Protein AF-A0A8C9LMV5-F1 (afdb_monomer_lite)

Organism: NCBI:txid591936

Sequence (150 aa):
MAGREARVTLGQPYLSRQDLTTLDVTKLTPLSHEVIMMDAALLLIAGNDSCPQPQTSEHLAAIEIMKLKHILILQNKIDLVKESTVAELAPIPILAQLKYNIEVVCEYIVKKIPVPPRDITSEPGLIVIRSFDVNKPGCEVDDLNGGVVS

Structure (mmCIF, N/CA/C/O backbone):
data_AF-A0A8C9LMV5-F1
#
_entry.id   AF-A0A8C9LMV5-F1
#
loop_
_atom_site.group_PDB
_atom_site.id
_atom_site.type_symbol
_atom_site.label_atom_id
_atom_site.label_alt_id
_atom_site.label_comp_id
_atom_site.label_asym_id
_atom_site.label_entity_id
_atom_site.label_seq_id
_atom_site.pdbx_PDB_ins_code
_atom_site.Cartn_x
_atom_site.Cartn_y
_atom_site.Cartn_z
_atom_site.occupancy
_atom_site.B_iso_or_equiv
_atom_site.auth_seq_id
_atom_site.auth_comp_id
_atom_site.auth_asym_id
_atom_site.auth_atom_id
_atom_site.pdbx_PDB_model_num
ATOM 1 N N . MET A 1 1 ? 21.506 -22.028 12.245 1.00 30.81 1 MET A N 1
ATOM 2 C CA . MET A 1 1 ? 20.220 -22.473 11.667 1.00 30.81 1 MET A CA 1
ATOM 3 C C . MET A 1 1 ? 19.483 -21.223 11.213 1.00 30.81 1 MET A C 1
ATOM 5 O O . MET A 1 1 ? 19.021 -20.472 12.058 1.00 30.81 1 MET A O 1
ATOM 9 N N . ALA A 1 2 ? 19.524 -20.918 9.915 1.00 29.45 2 ALA A N 1
ATOM 10 C CA . ALA A 1 2 ? 19.001 -19.669 9.363 1.00 29.45 2 ALA A CA 1
ATOM 11 C C . ALA A 1 2 ? 17.487 -19.783 9.139 1.00 29.45 2 ALA A C 1
ATOM 13 O O . ALA A 1 2 ? 17.021 -20.711 8.474 1.00 29.45 2 ALA A O 1
ATOM 14 N N . GLY A 1 3 ? 16.734 -18.864 9.744 1.00 28.27 3 GLY A N 1
ATOM 15 C CA . GLY A 1 3 ? 15.287 -18.767 9.608 1.00 28.27 3 GLY A CA 1
ATOM 16 C C . GLY A 1 3 ? 14.902 -18.437 8.170 1.00 28.27 3 GLY A C 1
ATOM 17 O O . GLY A 1 3 ? 15.363 -17.453 7.602 1.00 28.27 3 GLY A O 1
ATOM 18 N N . ARG A 1 4 ? 14.058 -19.287 7.581 1.00 29.61 4 ARG A N 1
ATOM 19 C CA . ARG A 1 4 ? 13.369 -19.013 6.321 1.00 29.61 4 ARG A CA 1
ATOM 20 C C . ARG A 1 4 ? 12.365 -17.889 6.566 1.00 29.61 4 ARG A C 1
ATOM 22 O O . ARG A 1 4 ? 11.368 -18.114 7.249 1.00 29.61 4 ARG A O 1
ATOM 29 N N . GLU A 1 5 ? 12.594 -16.715 5.990 1.00 30.50 5 GLU A N 1
ATOM 30 C CA . GLU A 1 5 ? 11.525 -15.735 5.815 1.00 30.50 5 GLU A CA 1
ATOM 31 C C . GLU A 1 5 ? 10.509 -16.316 4.829 1.00 30.50 5 GLU A C 1
ATOM 33 O O . GLU A 1 5 ? 10.743 -16.429 3.623 1.00 30.50 5 GLU A O 1
ATOM 38 N N . ALA A 1 6 ? 9.379 -16.766 5.369 1.00 28.42 6 ALA A N 1
ATOM 39 C CA . ALA A 1 6 ? 8.232 -17.163 4.582 1.00 28.42 6 ALA A CA 1
ATOM 40 C C . ALA A 1 6 ? 7.700 -15.918 3.867 1.00 28.42 6 ALA A C 1
ATOM 42 O O . ALA A 1 6 ? 7.030 -15.072 4.458 1.00 28.42 6 ALA A O 1
ATOM 43 N N . ARG A 1 7 ? 8.009 -15.813 2.574 1.00 28.91 7 ARG A N 1
ATOM 44 C CA . ARG A 1 7 ? 7.381 -14.865 1.660 1.00 28.91 7 ARG A CA 1
ATOM 45 C C . ARG A 1 7 ? 5.899 -15.238 1.576 1.00 28.91 7 ARG A C 1
ATOM 47 O O . ARG A 1 7 ? 5.518 -16.116 0.806 1.00 28.91 7 ARG A O 1
ATOM 54 N N . VAL A 1 8 ? 5.075 -14.627 2.428 1.00 32.66 8 VAL A N 1
ATOM 55 C CA . VAL A 1 8 ? 3.617 -14.755 2.370 1.00 32.66 8 VAL A CA 1
ATOM 56 C C . VAL A 1 8 ? 3.175 -14.092 1.069 1.00 32.66 8 VAL A C 1
ATOM 58 O O . VAL A 1 8 ? 3.048 -12.874 0.976 1.00 32.66 8 VAL A O 1
ATOM 61 N N . THR A 1 9 ? 2.999 -14.904 0.034 1.00 32.66 9 THR A N 1
ATOM 62 C CA . THR A 1 9 ? 2.327 -14.534 -1.208 1.00 32.66 9 THR A CA 1
ATOM 63 C C . THR A 1 9 ? 0.839 -14.401 -0.901 1.00 32.66 9 THR A C 1
ATOM 65 O O . THR A 1 9 ? 0.056 -15.328 -1.084 1.00 32.66 9 THR A O 1
ATOM 68 N N . LEU A 1 10 ? 0.430 -13.241 -0.378 1.00 36.25 10 LEU A N 1
ATOM 69 C CA . LEU A 1 10 ? -0.964 -12.825 -0.504 1.00 36.25 10 LEU A CA 1
ATOM 70 C C . LEU A 1 10 ? -1.204 -12.660 -2.008 1.00 36.25 10 LEU A C 1
ATOM 72 O O . LEU A 1 10 ? -0.527 -11.859 -2.646 1.00 36.25 10 LEU A O 1
ATOM 76 N N . GLY A 1 11 ? -2.072 -13.492 -2.583 1.00 39.66 11 GLY A N 1
ATOM 77 C CA . GLY A 1 11 ? -2.319 -13.621 -4.023 1.00 39.66 11 GLY A CA 1
ATOM 78 C C . GLY A 1 11 ? -2.971 -12.401 -4.681 1.00 39.66 11 GLY A C 1
ATOM 79 O O . GLY A 1 11 ? -3.994 -12.538 -5.342 1.00 39.66 11 GLY A O 1
ATOM 80 N N . GLN A 1 12 ? -2.395 -11.211 -4.517 1.00 44.69 12 GLN A N 1
ATOM 81 C CA . GLN A 1 12 ? -2.810 -9.981 -5.181 1.00 44.69 12 GLN A CA 1
ATOM 82 C C . GLN A 1 12 ? -1.612 -9.393 -5.944 1.00 44.69 12 GLN A C 1
ATOM 84 O O . GLN A 1 12 ? -0.722 -8.810 -5.328 1.00 44.69 12 GLN A O 1
ATOM 89 N N . PRO A 1 13 ? -1.562 -9.542 -7.281 1.00 46.47 13 PRO A N 1
ATOM 90 C CA . PRO A 1 13 ? -0.385 -9.190 -8.081 1.00 46.47 13 PRO A CA 1
ATOM 91 C C . PRO A 1 13 ? -0.088 -7.682 -8.178 1.00 46.47 13 PRO A C 1
ATOM 93 O O . PRO A 1 13 ? 0.971 -7.317 -8.677 1.00 46.47 13 PRO A O 1
ATOM 96 N N . TYR A 1 14 ? -0.978 -6.808 -7.694 1.00 57.69 14 TYR A N 1
ATOM 97 C CA . TYR A 1 14 ? -0.884 -5.350 -7.874 1.00 57.69 14 TYR A CA 1
ATOM 98 C C . TYR A 1 14 ? -0.687 -4.556 -6.576 1.00 57.69 14 TYR A C 1
ATOM 100 O O . TYR A 1 14 ? -0.726 -3.330 -6.605 1.00 57.69 14 TYR A O 1
ATOM 108 N N . LEU A 1 15 ? -0.492 -5.226 -5.436 1.00 46.94 15 LEU A N 1
ATOM 109 C CA . LEU A 1 15 ? -0.300 -4.546 -4.156 1.00 46.94 15 LEU A CA 1
ATOM 110 C C . LEU A 1 15 ? 1.197 -4.356 -3.872 1.00 46.94 15 LEU A C 1
ATOM 112 O O . LEU A 1 15 ? 1.899 -5.300 -3.508 1.00 46.94 15 LEU A O 1
ATOM 116 N N . SER A 1 16 ? 1.690 -3.129 -4.025 1.00 57.12 16 SER A N 1
ATOM 117 C CA . SER A 1 16 ? 3.054 -2.742 -3.656 1.00 57.12 16 SER A CA 1
ATOM 118 C C . SER A 1 16 ? 3.108 -2.260 -2.208 1.00 57.12 16 SER A C 1
ATOM 120 O O . SER A 1 16 ? 2.331 -1.399 -1.801 1.00 57.12 16 SER A O 1
ATOM 122 N N . ARG A 1 17 ? 4.051 -2.792 -1.426 1.00 60.38 17 ARG A N 1
ATOM 123 C CA . ARG A 1 17 ? 4.354 -2.292 -0.081 1.00 60.38 17 ARG A CA 1
ATOM 124 C C . ARG A 1 17 ? 5.501 -1.296 -0.162 1.00 60.38 17 ARG A C 1
ATOM 126 O O . ARG A 1 17 ? 6.572 -1.647 -0.651 1.00 60.38 17 ARG A O 1
ATOM 133 N N . GLN A 1 18 ? 5.283 -0.111 0.386 1.00 55.62 18 GLN A N 1
ATOM 134 C CA . GLN A 1 18 ? 6.336 0.859 0.634 1.00 55.62 18 GLN A CA 1
ATOM 135 C C . GLN A 1 18 ? 6.668 0.857 2.122 1.00 55.62 18 GLN A C 1
ATOM 137 O O . GLN A 1 18 ? 5.772 0.891 2.966 1.00 55.62 18 GLN A O 1
ATOM 142 N N . ASP A 1 19 ? 7.953 0.726 2.436 1.00 56.25 19 ASP A N 1
ATOM 143 C CA . ASP A 1 19 ? 8.432 0.873 3.803 1.00 56.25 19 ASP A CA 1
ATOM 144 C C . ASP A 1 19 ? 8.652 2.361 4.080 1.00 56.25 19 ASP A C 1
ATOM 146 O O . ASP A 1 19 ? 9.353 3.038 3.332 1.00 56.25 19 ASP A O 1
ATOM 150 N N . LEU A 1 20 ? 7.999 2.867 5.121 1.00 51.59 20 LEU A N 1
ATOM 151 C CA . LEU A 1 20 ? 7.998 4.285 5.467 1.00 51.59 20 LEU A CA 1
ATOM 152 C C . LEU A 1 20 ? 9.098 4.621 6.490 1.00 51.59 20 LEU A C 1
ATOM 154 O O . LEU A 1 20 ? 9.313 5.786 6.797 1.00 51.59 20 LEU A O 1
ATOM 158 N N . THR A 1 21 ? 9.830 3.623 7.004 1.00 50.69 21 THR A N 1
ATOM 159 C CA . THR A 1 21 ? 10.891 3.839 8.008 1.00 50.69 21 THR A CA 1
ATOM 160 C C . THR A 1 21 ? 12.074 4.658 7.489 1.00 50.69 21 THR A C 1
ATOM 162 O O . THR A 1 21 ? 12.800 5.256 8.279 1.00 50.69 21 THR A O 1
ATOM 165 N N . THR A 1 22 ? 12.263 4.709 6.170 1.00 55.97 22 THR A N 1
ATOM 166 C CA . THR A 1 22 ? 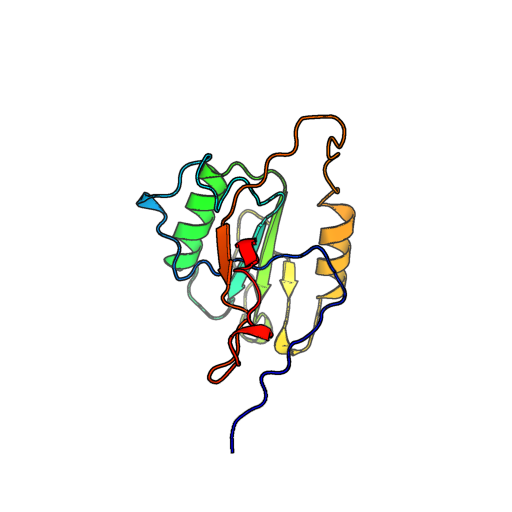13.294 5.511 5.495 1.00 55.97 22 THR A CA 1
ATOM 167 C C . THR A 1 22 ? 12.738 6.778 4.844 1.00 55.97 22 THR A C 1
ATOM 169 O O . THR A 1 22 ? 13.470 7.467 4.135 1.00 55.97 22 THR A O 1
ATOM 172 N N . LEU A 1 23 ? 11.449 7.068 5.032 1.00 54.03 23 LEU A N 1
ATOM 173 C CA . LEU A 1 23 ? 10.756 8.167 4.373 1.00 54.03 23 LEU A CA 1
ATOM 174 C C . LEU A 1 23 ? 11.017 9.480 5.118 1.00 54.03 23 LEU A C 1
ATOM 176 O O . LEU A 1 23 ? 10.624 9.644 6.269 1.00 54.03 23 LEU A O 1
ATOM 180 N N . ASP A 1 24 ? 11.660 10.435 4.455 1.00 57.81 24 ASP A N 1
ATOM 181 C CA . ASP A 1 24 ? 11.888 11.764 5.022 1.00 57.81 24 ASP A CA 1
ATOM 182 C C . ASP A 1 24 ? 10.730 12.699 4.650 1.00 57.81 24 ASP A C 1
ATOM 184 O O . ASP A 1 24 ? 10.703 13.283 3.564 1.00 57.81 24 ASP A O 1
ATOM 188 N N . VAL A 1 25 ? 9.778 12.863 5.572 1.00 57.78 25 VAL A N 1
ATOM 189 C CA . VAL A 1 25 ? 8.609 13.749 5.422 1.00 57.78 25 VAL A CA 1
ATOM 190 C C . VAL A 1 25 ? 8.956 15.200 5.095 1.00 57.78 25 VAL A C 1
ATOM 192 O O . VAL A 1 25 ? 8.148 15.879 4.465 1.00 57.78 25 VAL A O 1
ATOM 195 N N . THR A 1 26 ? 10.155 15.683 5.437 1.00 56.62 26 THR A N 1
ATOM 196 C CA . THR A 1 26 ? 10.570 17.057 5.099 1.00 56.62 26 THR A CA 1
ATOM 197 C C . THR A 1 26 ? 10.953 17.225 3.627 1.00 56.62 26 THR A C 1
ATOM 199 O O . THR A 1 26 ? 10.947 18.343 3.112 1.00 56.62 26 THR A O 1
ATOM 202 N N . LYS A 1 27 ? 11.252 16.119 2.934 1.00 58.62 27 LYS A N 1
ATOM 203 C CA . LYS A 1 27 ? 11.580 16.076 1.499 1.00 58.62 27 LYS A CA 1
ATOM 204 C C . LYS A 1 27 ? 10.422 15.572 0.634 1.00 58.62 27 LYS A C 1
ATOM 206 O O . LYS A 1 27 ? 10.544 15.534 -0.593 1.00 58.62 27 LYS A O 1
ATOM 211 N N . LEU A 1 28 ? 9.303 15.190 1.248 1.00 54.06 28 LEU A N 1
ATOM 212 C CA . LEU A 1 28 ? 8.111 14.759 0.530 1.00 54.06 28 LEU A CA 1
ATOM 213 C C . LEU A 1 28 ? 7.371 15.963 -0.036 1.00 54.06 28 LEU A C 1
ATOM 215 O O . LEU A 1 28 ? 6.887 16.838 0.678 1.00 54.06 28 LEU A O 1
ATOM 219 N N . THR A 1 29 ? 7.242 15.966 -1.351 1.00 52.06 29 THR A N 1
ATOM 220 C CA . THR A 1 29 ? 6.339 16.847 -2.078 1.00 52.06 29 THR A CA 1
ATOM 221 C C . THR A 1 29 ? 5.253 15.991 -2.728 1.00 52.06 29 THR A C 1
ATOM 223 O O . THR A 1 29 ? 5.477 14.801 -2.963 1.00 52.06 29 THR A O 1
ATOM 226 N N . PRO A 1 30 ? 4.097 16.566 -3.104 1.00 51.47 30 PRO A N 1
ATOM 227 C CA . PRO A 1 30 ? 3.085 15.858 -3.898 1.00 51.47 30 PRO A CA 1
ATOM 228 C C . PRO A 1 30 ? 3.617 15.305 -5.237 1.00 51.47 30 PRO A C 1
ATOM 230 O O . PRO A 1 30 ? 2.944 14.516 -5.890 1.00 51.47 30 PRO A O 1
ATOM 233 N N . LEU A 1 31 ? 4.809 15.749 -5.655 1.00 45.62 31 LEU A N 1
ATOM 234 C CA . LEU A 1 31 ? 5.507 15.367 -6.881 1.00 45.62 31 LEU A CA 1
ATOM 235 C C . LEU A 1 31 ? 6.682 14.408 -6.630 1.00 45.62 31 LEU A C 1
ATOM 237 O O . LEU A 1 31 ? 7.365 14.029 -7.578 1.00 45.62 31 LEU A O 1
ATOM 241 N N . SER A 1 32 ? 6.959 14.030 -5.380 1.00 57.16 32 SER A N 1
ATOM 242 C CA . SER A 1 32 ? 8.019 13.068 -5.081 1.00 57.16 32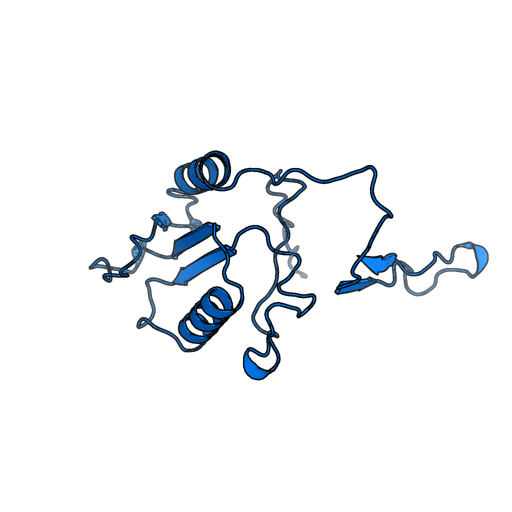 SER A CA 1
ATOM 243 C C . SER A 1 32 ? 7.617 11.700 -5.629 1.00 57.16 32 SER A C 1
ATOM 245 O O . SER A 1 32 ? 6.489 11.264 -5.434 1.00 57.16 32 SER A O 1
ATOM 247 N N . HIS A 1 33 ? 8.540 11.010 -6.296 1.00 55.38 33 HIS A N 1
ATOM 248 C CA . HIS A 1 33 ? 8.320 9.730 -7.000 1.00 55.38 33 HIS A CA 1
ATOM 249 C C . HIS A 1 33 ? 7.699 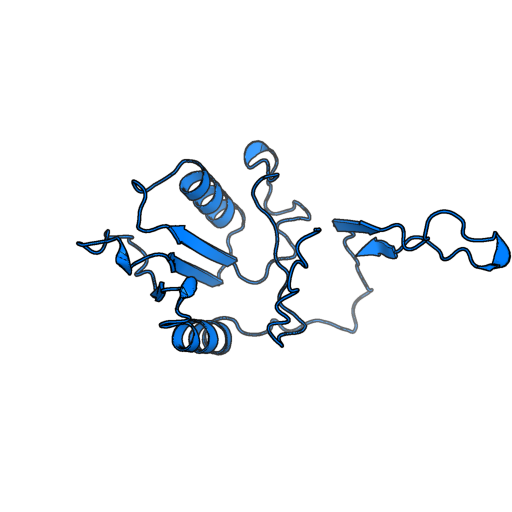8.634 -6.113 1.00 55.38 33 HIS A C 1
ATOM 251 O O . HIS A 1 33 ? 6.941 7.796 -6.588 1.00 55.38 33 HIS A O 1
ATOM 257 N N . GLU A 1 34 ? 7.958 8.702 -4.811 1.00 55.19 34 GLU A N 1
ATOM 258 C CA . GLU A 1 34 ? 7.371 7.861 -3.764 1.00 55.19 34 GLU A CA 1
ATOM 259 C C . GLU A 1 34 ? 5.862 8.086 -3.547 1.00 55.19 34 GLU A C 1
ATOM 261 O O . GLU A 1 34 ? 5.162 7.179 -3.119 1.00 55.19 34 GLU A O 1
ATOM 266 N N . VAL A 1 35 ? 5.360 9.283 -3.853 1.00 56.28 35 VAL A N 1
ATOM 267 C CA . VAL A 1 35 ? 3.975 9.734 -3.636 1.00 56.28 35 VAL A CA 1
ATOM 268 C C . VAL A 1 35 ? 3.104 9.524 -4.869 1.00 56.28 35 VAL A C 1
ATOM 270 O O . VAL A 1 35 ? 1.964 9.079 -4.769 1.00 56.28 35 VAL A O 1
ATOM 273 N N . ILE A 1 36 ? 3.644 9.834 -6.048 1.00 57.97 36 ILE A N 1
ATOM 274 C CA . ILE A 1 36 ? 2.896 9.862 -7.320 1.00 57.97 36 ILE A CA 1
ATOM 275 C C . ILE A 1 36 ? 2.433 8.472 -7.777 1.00 57.97 36 ILE A C 1
ATOM 277 O O . ILE A 1 36 ? 1.583 8.369 -8.655 1.00 57.97 36 ILE A O 1
ATOM 281 N N . MET A 1 37 ? 3.001 7.407 -7.208 1.00 63.19 37 MET A N 1
ATOM 282 C CA . MET A 1 37 ? 2.688 6.026 -7.580 1.00 63.19 37 MET A CA 1
ATOM 283 C C . MET A 1 37 ? 1.520 5.431 -6.775 1.00 63.19 37 MET A C 1
ATOM 285 O O . MET A 1 37 ? 1.012 4.366 -7.127 1.00 63.19 37 MET A O 1
ATOM 289 N N . MET A 1 38 ? 1.108 6.068 -5.675 1.00 70.62 38 MET A N 1
ATOM 290 C CA . MET A 1 38 ? 0.130 5.487 -4.755 1.00 70.62 38 MET A CA 1
ATOM 291 C C . MET A 1 38 ? -1.294 5.941 -5.095 1.00 70.62 38 MET A C 1
ATOM 293 O O . MET A 1 38 ? -1.648 7.100 -4.915 1.00 70.62 38 MET A O 1
ATOM 297 N N . ASP A 1 39 ? -2.144 5.001 -5.514 1.00 73.62 39 ASP A N 1
ATOM 298 C CA . ASP A 1 39 ? -3.577 5.257 -5.739 1.00 73.62 39 ASP A CA 1
ATOM 299 C C . ASP A 1 39 ? -4.385 5.278 -4.422 1.00 73.62 39 ASP A C 1
ATOM 301 O O . ASP A 1 39 ? -5.434 5.922 -4.313 1.00 73.62 39 ASP A O 1
ATOM 305 N N . ALA A 1 40 ? -3.897 4.558 -3.405 1.00 77.94 40 ALA A N 1
ATOM 306 C CA . ALA A 1 40 ? -4.515 4.431 -2.089 1.00 77.94 40 ALA A CA 1
ATOM 307 C C . ALA A 1 40 ? -3.474 4.135 -0.999 1.00 77.94 40 ALA A C 1
ATOM 309 O O .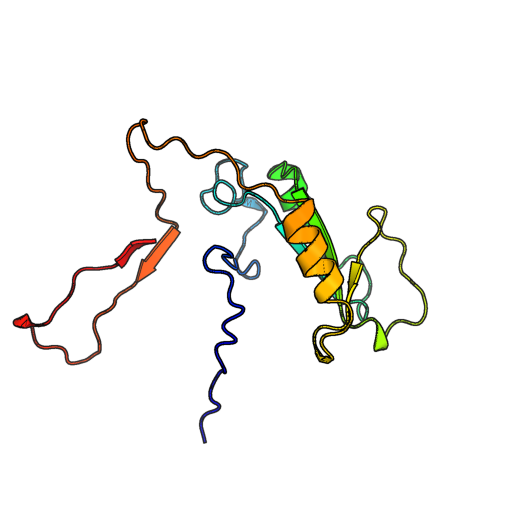 ALA A 1 40 ? -2.433 3.534 -1.271 1.00 77.94 40 ALA A O 1
ATOM 310 N N . ALA A 1 41 ? -3.785 4.501 0.248 1.00 80.81 41 ALA A N 1
ATOM 311 C CA . ALA A 1 41 ? -2.933 4.245 1.410 1.00 80.81 41 ALA A CA 1
ATOM 312 C C . ALA A 1 41 ? -3.654 3.434 2.495 1.00 80.81 41 ALA A C 1
ATOM 314 O O . ALA A 1 41 ? -4.825 3.658 2.802 1.00 80.81 41 ALA A O 1
ATOM 315 N N . LEU A 1 42 ? -2.915 2.507 3.107 1.00 82.31 42 LEU A N 1
ATOM 316 C CA . LEU A 1 42 ? -3.332 1.721 4.267 1.00 82.31 42 LEU A CA 1
ATOM 317 C C . LEU A 1 42 ? -2.495 2.165 5.468 1.00 82.31 42 LEU A C 1
ATOM 319 O O . LEU A 1 42 ? -1.293 1.902 5.511 1.00 82.31 42 LEU A O 1
ATOM 323 N N . LEU A 1 43 ? -3.115 2.830 6.439 1.00 83.69 43 LEU A N 1
ATOM 324 C CA . LEU A 1 43 ? -2.450 3.275 7.659 1.00 83.69 43 LEU A CA 1
ATOM 325 C C . LEU A 1 43 ? -2.678 2.250 8.771 1.00 83.69 43 LEU A C 1
ATOM 327 O O . LEU A 1 43 ? -3.789 2.114 9.278 1.00 83.69 43 LEU A O 1
ATOM 331 N N . LEU A 1 44 ? -1.623 1.530 9.150 1.00 82.00 44 LEU A N 1
ATOM 332 C CA . LEU A 1 44 ? -1.661 0.554 10.237 1.00 82.00 44 LEU A CA 1
ATOM 333 C C . LEU A 1 44 ? -1.232 1.210 11.553 1.00 82.00 44 LEU A C 1
ATOM 335 O O . LEU A 1 44 ? -0.102 1.677 11.671 1.00 82.00 44 LEU A O 1
ATOM 339 N N . ILE A 1 45 ? -2.113 1.194 12.548 1.00 81.44 45 ILE A N 1
ATOM 340 C CA . ILE A 1 45 ? -1.872 1.728 13.890 1.00 81.44 45 ILE A CA 1
ATOM 341 C C . ILE A 1 45 ? -1.870 0.565 14.877 1.00 81.44 45 ILE A C 1
ATOM 343 O O . ILE A 1 45 ? -2.752 -0.294 14.843 1.00 81.44 45 ILE A O 1
ATOM 347 N N . ALA A 1 46 ? -0.876 0.509 15.757 1.00 80.50 46 ALA A N 1
ATOM 348 C CA . ALA A 1 46 ? -0.836 -0.489 16.813 1.00 80.50 46 ALA A CA 1
ATOM 349 C C . ALA A 1 46 ? -1.668 -0.008 18.011 1.00 80.50 46 ALA A C 1
ATOM 351 O O . ALA A 1 46 ? -1.441 1.078 18.530 1.00 80.50 46 ALA A O 1
ATOM 352 N N . GLY A 1 47 ? -2.636 -0.808 18.457 1.00 73.00 47 GLY A N 1
ATOM 353 C CA . GLY A 1 47 ? -3.511 -0.443 19.572 1.00 73.00 47 GLY A CA 1
ATOM 354 C C . GLY A 1 47 ? -2.841 -0.491 20.950 1.00 73.00 47 GLY A C 1
ATOM 355 O O . GLY A 1 47 ? -3.364 0.078 21.899 1.00 73.00 47 GLY A O 1
ATOM 356 N N . ASN A 1 48 ? -1.689 -1.155 21.074 1.00 74.44 48 ASN A N 1
ATOM 357 C CA . ASN A 1 48 ? -0.981 -1.337 22.345 1.00 74.44 48 ASN A CA 1
ATOM 358 C C . ASN A 1 48 ? -0.187 -0.105 22.810 1.00 74.44 48 ASN A C 1
ATOM 360 O O . ASN A 1 48 ? 0.294 -0.107 23.940 1.00 74.44 48 ASN A O 1
ATOM 364 N N . ASP A 1 49 ? 0.007 0.886 21.940 1.00 70.00 49 ASP A N 1
ATOM 365 C CA . ASP A 1 49 ? 0.862 2.040 22.199 1.00 70.00 49 ASP A CA 1
ATOM 366 C C . ASP A 1 49 ? 0.044 3.333 22.297 1.00 70.00 49 ASP A C 1
ATOM 368 O O . ASP A 1 49 ? -1.020 3.475 21.689 1.00 70.00 49 ASP A O 1
ATOM 372 N N . SER A 1 50 ? 0.560 4.302 23.056 1.00 64.81 50 SER A N 1
ATOM 373 C CA . SER A 1 50 ? -0.057 5.621 23.192 1.00 64.81 50 SER A CA 1
ATOM 374 C C . SER A 1 50 ? -0.170 6.307 21.829 1.00 64.81 50 SER A C 1
ATOM 376 O O . SER A 1 50 ? 0.837 6.580 21.174 1.00 64.81 50 SER A O 1
ATOM 378 N N . CYS A 1 51 ? -1.400 6.597 21.411 1.00 63.56 51 CYS A N 1
ATOM 379 C CA . CYS A 1 51 ? -1.685 7.308 20.171 1.00 63.56 51 CYS A CA 1
ATOM 380 C C . CYS A 1 51 ? -1.788 8.827 20.408 1.00 63.56 51 CYS A C 1
ATOM 382 O O . CYS A 1 51 ? -2.376 9.228 21.416 1.00 63.56 51 CYS A O 1
ATOM 384 N N . PRO A 1 52 ? -1.313 9.673 19.470 1.00 64.44 52 PRO A N 1
ATOM 385 C CA . PRO A 1 52 ? -0.571 9.340 18.246 1.00 64.44 52 PRO A CA 1
ATOM 386 C C . PRO A 1 52 ? 0.947 9.199 18.489 1.00 64.44 52 PRO A C 1
ATOM 388 O O . PRO A 1 52 ? 1.563 10.041 19.138 1.00 64.44 52 PRO A O 1
ATOM 391 N N . GLN A 1 53 ? 1.568 8.150 17.933 1.00 70.06 53 GLN A N 1
ATOM 392 C CA . GLN A 1 53 ? 3.032 8.011 17.904 1.00 70.06 53 GLN A CA 1
ATOM 393 C C . GLN A 1 53 ? 3.665 8.945 16.850 1.00 70.06 53 GLN A C 1
ATOM 395 O O . GLN A 1 53 ? 2.992 9.266 15.867 1.00 70.06 53 GLN A O 1
ATOM 400 N N . PRO A 1 54 ? 4.964 9.308 16.972 1.00 73.56 54 PRO A N 1
ATOM 401 C CA . PRO A 1 54 ? 5.655 10.184 16.014 1.00 73.56 54 PRO A CA 1
ATOM 402 C C . PRO A 1 54 ? 5.535 9.716 14.555 1.00 73.56 54 PRO A C 1
ATOM 404 O O . PRO A 1 54 ? 5.178 10.497 13.679 1.00 73.56 54 PRO A O 1
ATOM 407 N N . GLN A 1 55 ? 5.694 8.411 14.308 1.00 71.75 55 GLN A N 1
ATOM 408 C CA . GLN A 1 55 ? 5.510 7.825 12.973 1.00 71.75 55 GLN A CA 1
ATOM 409 C C . GLN A 1 55 ? 4.067 7.961 12.470 1.00 71.75 55 GLN A C 1
ATOM 411 O O . GLN A 1 55 ? 3.831 8.219 11.296 1.00 71.75 55 GLN A O 1
ATOM 416 N N . THR A 1 56 ? 3.073 7.811 13.352 1.00 74.94 56 THR A N 1
ATOM 417 C CA . THR A 1 56 ? 1.661 7.964 12.973 1.00 74.94 56 THR A CA 1
ATOM 418 C C . THR A 1 56 ? 1.350 9.409 12.592 1.00 74.94 56 THR A C 1
ATOM 420 O O . THR A 1 56 ? 0.654 9.628 11.603 1.00 74.94 56 THR A O 1
ATOM 423 N N . SER A 1 57 ? 1.891 10.392 13.320 1.00 75.44 57 SER A N 1
ATOM 424 C CA . SER A 1 57 ? 1.732 11.806 12.959 1.00 75.44 57 SER A CA 1
ATOM 425 C C . SER A 1 57 ? 2.444 12.163 11.657 1.00 75.44 57 SER A C 1
ATOM 427 O O . SER A 1 57 ? 1.876 12.884 10.842 1.00 75.44 57 SER A O 1
ATOM 429 N N . GLU A 1 58 ? 3.643 11.624 11.422 1.00 74.12 58 GLU A N 1
ATOM 430 C CA . GLU A 1 58 ? 4.380 11.840 10.174 1.00 74.12 58 GLU A CA 1
ATOM 431 C C . GLU A 1 58 ? 3.637 11.242 8.977 1.00 74.12 58 GLU A C 1
ATOM 433 O O . GLU A 1 58 ? 3.466 11.910 7.959 1.00 74.12 58 GLU A O 1
ATOM 438 N N . HIS A 1 59 ? 3.116 10.019 9.102 1.00 74.12 59 HIS A N 1
ATOM 439 C CA . HIS A 1 59 ? 2.340 9.392 8.033 1.00 74.12 59 HIS A CA 1
ATOM 440 C C . HIS A 1 59 ? 1.019 10.121 7.764 1.00 74.12 59 HIS A C 1
ATOM 442 O O . HIS A 1 59 ? 0.638 10.263 6.605 1.00 74.12 59 HIS A O 1
ATOM 448 N N . LEU A 1 60 ? 0.325 10.606 8.800 1.00 76.38 60 LEU A N 1
ATOM 449 C CA . LEU A 1 60 ? -0.888 11.413 8.626 1.00 76.38 60 LEU A CA 1
ATOM 450 C C . LEU A 1 60 ? -0.584 12.740 7.918 1.00 76.38 60 LEU A C 1
ATOM 452 O O . LEU A 1 60 ? -1.294 13.094 6.978 1.00 76.38 60 LEU A O 1
ATOM 456 N N . ALA A 1 61 ? 0.502 13.418 8.299 1.00 76.19 61 ALA A N 1
ATOM 457 C CA . ALA A 1 61 ? 0.954 14.636 7.631 1.00 76.19 61 ALA A CA 1
ATOM 458 C C . ALA A 1 61 ? 1.333 14.374 6.165 1.00 76.19 61 ALA A C 1
ATOM 460 O O . ALA A 1 61 ? 0.958 15.140 5.277 1.00 76.19 61 ALA A O 1
ATOM 461 N N . ALA A 1 62 ? 2.018 13.261 5.886 1.00 74.38 62 ALA A N 1
ATOM 462 C CA . ALA A 1 62 ? 2.323 12.849 4.523 1.00 74.38 62 ALA A CA 1
ATOM 463 C C . ALA A 1 62 ? 1.032 12.642 3.722 1.00 74.38 62 ALA A C 1
ATOM 465 O O . ALA A 1 62 ? 0.866 13.251 2.673 1.00 74.38 62 ALA A O 1
ATOM 466 N N . ILE A 1 63 ? 0.076 11.867 4.237 1.00 75.56 63 ILE A N 1
ATOM 467 C CA . ILE A 1 63 ? -1.214 11.605 3.580 1.00 75.56 63 ILE A CA 1
ATOM 468 C C . ILE A 1 63 ? -1.963 12.906 3.239 1.00 75.56 63 ILE A C 1
ATOM 470 O O . ILE A 1 63 ? -2.519 13.024 2.142 1.00 75.56 63 ILE A O 1
ATOM 474 N N . GLU A 1 64 ? -1.945 13.892 4.137 1.00 75.19 64 GLU A N 1
ATOM 475 C CA . GLU A 1 64 ? -2.556 15.206 3.915 1.00 75.19 64 GLU A CA 1
ATOM 476 C C . GLU A 1 64 ? -1.874 15.981 2.771 1.00 75.19 64 GLU A C 1
ATOM 478 O O . GLU A 1 64 ? -2.551 16.564 1.919 1.00 75.19 64 GLU A O 1
ATOM 483 N N . ILE A 1 65 ? -0.542 15.907 2.679 1.00 75.06 65 ILE A N 1
ATOM 484 C CA . ILE A 1 65 ? 0.251 16.492 1.584 1.00 75.06 65 ILE A CA 1
ATOM 485 C C . ILE A 1 65 ? -0.008 15.758 0.260 1.00 75.06 65 ILE A C 1
ATOM 487 O O . ILE A 1 65 ? -0.170 16.398 -0.782 1.00 75.06 65 ILE A O 1
ATOM 491 N N . MET A 1 66 ? -0.079 14.425 0.291 1.00 70.88 66 MET A N 1
ATOM 492 C CA . MET A 1 66 ? -0.297 13.575 -0.884 1.00 70.88 66 MET A CA 1
ATOM 493 C C . MET A 1 66 ? -1.722 13.702 -1.455 1.00 70.88 66 MET A C 1
ATOM 495 O O . MET A 1 66 ? -1.949 13.354 -2.612 1.00 70.88 66 MET A O 1
ATOM 499 N N . LYS A 1 67 ? -2.689 14.209 -0.672 1.00 70.50 67 LYS A N 1
ATOM 500 C CA . LYS A 1 67 ? -4.110 14.363 -1.053 1.00 70.50 67 LYS A CA 1
ATOM 501 C C . LYS A 1 67 ? -4.745 13.075 -1.589 1.00 70.50 67 LYS A C 1
ATOM 503 O O . LYS A 1 67 ? -5.576 13.104 -2.503 1.00 70.50 67 LYS A O 1
ATOM 508 N N . LEU A 1 68 ? -4.368 11.936 -1.011 1.00 71.81 68 LEU A N 1
ATOM 509 C CA . LEU A 1 68 ? -4.932 10.645 -1.389 1.00 71.81 68 LEU A CA 1
ATOM 510 C C . LEU A 1 68 ? -6.426 10.606 -1.053 1.00 71.81 68 LEU A C 1
ATOM 512 O O . LEU A 1 68 ? -6.840 10.893 0.067 1.00 71.81 68 LEU A O 1
ATOM 516 N N . LYS A 1 69 ? -7.254 10.231 -2.032 1.00 71.56 69 LYS A N 1
ATOM 517 C CA . LYS A 1 69 ? -8.715 10.131 -1.854 1.00 71.56 69 LYS A CA 1
ATOM 518 C C . LYS A 1 69 ? -9.130 8.865 -1.107 1.00 71.56 69 LYS A C 1
ATOM 520 O O . LYS A 1 69 ? -10.185 8.832 -0.478 1.00 71.56 69 LYS A O 1
ATOM 525 N N . HIS A 1 70 ? -8.316 7.818 -1.209 1.00 79.31 70 HIS A N 1
ATOM 526 C CA . HIS A 1 70 ? -8.613 6.492 -0.689 1.00 79.31 70 HIS A CA 1
ATOM 527 C C . HIS A 1 70 ? -7.614 6.142 0.416 1.00 79.31 70 HIS A C 1
ATOM 529 O O . HIS A 1 70 ? -6.518 5.656 0.150 1.00 79.31 70 HIS A O 1
ATOM 535 N N . ILE A 1 71 ? -8.000 6.415 1.662 1.00 81.75 71 ILE A N 1
ATOM 536 C CA . ILE A 1 71 ? -7.202 6.105 2.852 1.00 81.75 71 ILE A CA 1
ATOM 537 C C . ILE A 1 71 ? -8.002 5.136 3.717 1.00 81.75 71 ILE A C 1
ATOM 539 O O . ILE A 1 71 ? -9.175 5.381 4.006 1.00 81.75 71 ILE A O 1
ATOM 543 N N . LEU A 1 72 ? -7.369 4.041 4.128 1.00 84.19 72 LEU A N 1
ATOM 544 C CA . LEU A 1 72 ? -7.948 3.064 5.041 1.00 84.19 72 LEU A CA 1
ATOM 545 C C . LEU A 1 72 ? -7.100 2.972 6.307 1.00 84.19 72 LEU A C 1
ATOM 547 O O . LEU A 1 72 ? -5.917 2.651 6.235 1.00 84.19 72 LEU A O 1
ATOM 551 N N . ILE A 1 73 ? -7.712 3.227 7.463 1.00 83.94 73 ILE A N 1
ATOM 552 C CA . ILE A 1 73 ? -7.044 3.133 8.764 1.00 83.94 73 ILE A CA 1
ATOM 553 C C . ILE A 1 73 ? -7.383 1.787 9.408 1.00 83.94 73 ILE A C 1
ATOM 555 O O . ILE A 1 73 ? -8.553 1.428 9.557 1.00 83.94 73 ILE A O 1
ATOM 559 N N . LEU A 1 74 ? -6.346 1.043 9.783 1.00 85.38 74 LEU A N 1
ATOM 560 C CA . LEU A 1 74 ? -6.421 -0.281 10.391 1.00 85.38 74 LEU A CA 1
ATOM 561 C C . LEU A 1 74 ? -5.810 -0.233 11.789 1.00 85.38 74 LEU A C 1
ATOM 563 O O . LEU A 1 74 ? -4.658 0.170 11.941 1.00 85.38 74 LEU A O 1
ATOM 567 N N . GLN A 1 75 ? -6.541 -0.694 12.799 1.00 84.38 75 GLN A N 1
ATOM 568 C CA . GLN A 1 75 ? -6.025 -0.801 14.162 1.00 84.38 75 GLN A CA 1
ATOM 569 C C . GLN A 1 75 ? -5.670 -2.256 14.460 1.00 84.38 75 GLN A C 1
ATOM 571 O O . GLN A 1 75 ? -6.548 -3.108 14.538 1.00 84.38 75 GLN A O 1
ATOM 576 N N . ASN A 1 76 ? -4.383 -2.551 14.607 1.00 83.00 76 ASN A N 1
ATOM 577 C CA . ASN A 1 76 ? -3.877 -3.888 14.902 1.00 83.00 76 ASN A CA 1
ATOM 578 C C . ASN A 1 76 ? -3.681 -4.103 16.409 1.00 83.00 76 ASN A C 1
ATOM 580 O O . ASN A 1 76 ? -3.562 -3.142 17.167 1.00 83.00 76 ASN A O 1
ATOM 584 N N . LYS A 1 77 ? -3.559 -5.367 16.828 1.00 80.50 77 LYS A N 1
ATOM 585 C CA . LYS A 1 77 ? -3.353 -5.784 18.230 1.00 80.50 77 LYS A CA 1
ATOM 586 C C . LYS A 1 77 ? -4.480 -5.346 19.177 1.00 80.50 77 LYS A C 1
ATOM 588 O O . LYS A 1 77 ? -4.244 -4.888 20.294 1.00 80.50 77 LYS A O 1
ATOM 593 N N . ILE A 1 78 ? -5.721 -5.462 18.707 1.00 77.31 78 ILE A N 1
ATOM 594 C CA . ILE A 1 78 ? -6.926 -5.130 19.485 1.00 77.31 78 ILE A CA 1
ATOM 595 C C . ILE A 1 78 ? -7.109 -6.011 20.728 1.00 77.31 78 ILE A C 1
ATOM 597 O O . ILE A 1 78 ? -7.839 -5.643 21.638 1.00 77.31 78 ILE A O 1
ATOM 601 N N . ASP A 1 79 ? -6.429 -7.154 20.783 1.00 77.25 79 ASP A N 1
ATOM 602 C CA . ASP A 1 79 ? -6.390 -8.064 21.927 1.00 77.25 79 ASP A CA 1
ATOM 603 C C . ASP A 1 79 ? -5.794 -7.419 23.186 1.00 77.25 79 ASP A C 1
ATOM 605 O O . ASP A 1 79 ? -6.131 -7.807 24.304 1.00 77.25 79 ASP A O 1
ATOM 609 N N . LEU A 1 80 ? -4.936 -6.412 23.009 1.00 72.19 80 LEU A N 1
ATOM 610 C CA . LEU A 1 80 ? -4.257 -5.711 24.098 1.00 72.19 80 LEU A CA 1
ATOM 611 C C . LEU A 1 80 ? -4.983 -4.432 24.539 1.00 72.19 80 LEU A C 1
ATOM 613 O O . LEU A 1 80 ? -4.542 -3.777 25.485 1.00 72.19 80 LEU A O 1
ATOM 617 N N . VAL A 1 81 ? -6.092 -4.072 23.887 1.00 69.25 81 VAL A N 1
ATOM 618 C CA . VAL A 1 81 ? -6.787 -2.796 24.092 1.00 69.25 81 VAL A CA 1
ATOM 619 C C . VAL A 1 81 ? -8.122 -3.028 24.789 1.00 69.25 81 VAL A C 1
ATOM 621 O O . VAL A 1 81 ? -8.952 -3.797 24.318 1.00 69.25 81 VAL A O 1
ATOM 624 N N . LYS A 1 82 ? -8.345 -2.351 25.922 1.00 60.16 82 LYS A N 1
ATOM 625 C CA . LYS A 1 82 ? -9.598 -2.457 26.694 1.00 60.16 82 LYS A CA 1
ATOM 626 C C . LYS A 1 82 ? -10.661 -1.435 26.282 1.00 60.16 82 LYS A C 1
ATOM 628 O O . LYS A 1 82 ? -11.839 -1.687 26.504 1.00 60.16 82 LYS A O 1
ATOM 633 N N . GLU A 1 83 ? -10.263 -0.317 25.672 1.00 56.25 83 GLU A N 1
ATOM 634 C CA . GLU A 1 83 ? -11.165 0.757 25.242 1.00 56.25 83 GLU A CA 1
ATOM 635 C C . GLU A 1 83 ? -10.759 1.282 23.861 1.00 56.25 83 GLU A C 1
ATOM 637 O O . GLU A 1 83 ? -9.597 1.608 23.615 1.00 56.25 83 GLU A O 1
ATOM 642 N N . SER A 1 84 ? -11.724 1.339 22.940 1.00 52.16 84 SER A N 1
ATOM 643 C CA . SER A 1 84 ? -11.529 1.812 21.570 1.00 52.16 84 SER A CA 1
ATOM 644 C C . SER A 1 84 ? -11.120 3.283 21.575 1.00 52.16 84 SER A C 1
ATOM 646 O O . SER A 1 84 ? -11.922 4.160 21.897 1.00 52.16 84 SER A O 1
ATOM 648 N N . THR A 1 85 ? -9.871 3.560 21.221 1.00 49.34 85 THR A N 1
ATOM 649 C CA . THR A 1 85 ? -9.356 4.922 21.107 1.00 49.34 85 THR A CA 1
ATOM 650 C C . THR A 1 85 ? -10.046 5.613 19.932 1.00 49.34 85 THR A C 1
ATOM 652 O O . THR A 1 85 ? -10.049 5.107 18.810 1.00 49.34 85 THR A O 1
ATOM 655 N N . VAL A 1 86 ? -10.681 6.749 20.218 1.00 49.09 86 VAL A N 1
ATOM 656 C CA . VAL A 1 86 ? -11.475 7.543 19.275 1.00 49.09 86 VAL A CA 1
ATOM 657 C C . VAL A 1 86 ? -10.540 8.195 18.257 1.00 49.09 86 VAL A C 1
ATOM 659 O O . VAL A 1 86 ? -10.029 9.288 18.480 1.00 49.09 86 VAL A O 1
ATOM 662 N N . ALA A 1 87 ? -10.289 7.515 17.143 1.00 49.91 87 ALA A N 1
ATOM 663 C CA . ALA A 1 87 ? -9.817 8.175 15.934 1.00 49.91 87 ALA A CA 1
ATOM 664 C C . ALA A 1 87 ? -11.038 8.763 15.205 1.00 49.91 87 ALA A C 1
ATOM 666 O O . ALA A 1 87 ? -12.037 8.066 15.023 1.00 49.91 87 ALA A O 1
ATOM 667 N N . GLU A 1 88 ? -10.964 10.029 14.776 1.00 48.09 88 GLU A N 1
ATOM 668 C CA . GLU A 1 88 ? -12.019 10.720 13.999 1.00 48.09 88 GLU A CA 1
ATOM 669 C C . GLU A 1 88 ? -12.447 9.953 12.736 1.00 48.09 88 GLU A C 1
ATOM 671 O O . GLU A 1 88 ? -13.566 10.094 12.247 1.00 48.09 88 GLU A O 1
ATOM 676 N N . LEU A 1 89 ? -11.560 9.104 12.223 1.00 55.88 89 LEU A N 1
ATOM 677 C CA . LEU A 1 89 ? -11.793 8.186 11.120 1.00 55.88 89 LEU A CA 1
ATOM 678 C C . LEU A 1 89 ? -11.933 6.780 11.700 1.00 55.88 89 LEU A C 1
ATOM 680 O O . LEU A 1 89 ? -10.924 6.154 12.009 1.00 55.88 89 LEU A O 1
ATOM 684 N N . ALA A 1 90 ? -13.175 6.313 11.865 1.00 65.94 90 ALA A N 1
ATOM 685 C CA . ALA A 1 90 ? -13.523 5.010 12.439 1.00 65.94 90 ALA A CA 1
ATOM 686 C C . ALA A 1 90 ? -12.611 3.880 11.900 1.00 65.94 90 ALA A C 1
ATOM 688 O O . ALA A 1 90 ? -12.795 3.441 10.758 1.00 65.94 90 ALA A O 1
ATOM 689 N N . PRO A 1 91 ? -11.611 3.422 12.678 1.00 75.25 91 PRO A N 1
ATOM 690 C CA . PRO A 1 91 ? -10.606 2.490 12.189 1.00 75.25 91 PRO A CA 1
ATOM 691 C C . PRO A 1 91 ? -11.174 1.072 12.171 1.00 75.25 91 PRO A C 1
ATOM 693 O O . PRO A 1 91 ? -11.969 0.707 13.038 1.00 75.25 91 PRO A O 1
ATOM 696 N N . ILE A 1 92 ? -10.757 0.246 11.206 1.00 82.38 92 ILE A N 1
ATOM 697 C CA . ILE A 1 92 ? -11.150 -1.170 11.191 1.00 82.38 92 ILE A CA 1
ATOM 698 C C . ILE A 1 92 ? -10.283 -1.916 12.217 1.00 82.38 92 ILE A C 1
ATOM 700 O O . ILE A 1 92 ? -9.062 -1.989 12.033 1.00 82.38 92 ILE A O 1
ATOM 704 N N . PRO A 1 93 ? -10.875 -2.488 13.282 1.00 84.06 93 PRO A N 1
ATOM 705 C CA . PRO A 1 93 ? -10.129 -3.260 14.265 1.00 84.06 93 PRO A CA 1
ATOM 706 C C . PRO A 1 93 ? -9.740 -4.608 13.661 1.00 84.06 93 PRO A C 1
ATOM 708 O O . PRO A 1 93 ? -10.604 -5.381 13.254 1.00 84.06 93 PRO A O 1
ATOM 711 N N . ILE A 1 94 ? -8.451 -4.917 13.601 1.00 85.81 94 ILE A N 1
ATOM 712 C CA . ILE A 1 94 ? -7.943 -6.188 13.087 1.00 85.81 94 ILE A CA 1
ATOM 713 C C . ILE A 1 94 ? -7.024 -6.863 14.096 1.00 85.81 94 ILE A C 1
ATOM 715 O O . ILE A 1 94 ? -6.348 -6.221 14.902 1.00 85.81 94 ILE A O 1
ATOM 719 N N . LEU A 1 95 ? -6.950 -8.187 14.004 1.00 84.06 95 LEU A N 1
ATOM 720 C CA . LEU A 1 95 ? -5.938 -8.961 14.707 1.00 84.06 95 LEU A CA 1
ATOM 721 C C . LEU A 1 95 ? -5.123 -9.731 13.679 1.00 84.06 95 LEU A C 1
ATOM 723 O O . LEU A 1 95 ? -5.433 -10.878 13.353 1.00 84.06 95 LEU A O 1
ATOM 727 N N . ALA A 1 96 ? -4.077 -9.088 13.156 1.00 83.56 96 ALA A N 1
ATOM 728 C CA . ALA A 1 96 ? -3.287 -9.639 12.057 1.00 83.56 96 ALA A CA 1
ATOM 729 C C . ALA A 1 96 ? -2.656 -10.998 12.410 1.00 83.56 96 ALA A C 1
ATOM 731 O O . ALA A 1 96 ? -2.591 -11.886 11.563 1.00 83.56 96 ALA A O 1
ATOM 732 N N . GLN A 1 97 ? -2.253 -11.189 13.673 1.00 84.00 97 GLN A N 1
ATOM 733 C CA . GLN A 1 97 ? -1.621 -12.424 14.147 1.00 84.00 97 GLN A CA 1
ATOM 734 C C . GLN A 1 97 ? -2.564 -13.635 14.106 1.00 84.00 97 GLN A C 1
ATOM 736 O O . GLN A 1 97 ? -2.148 -14.717 13.701 1.00 84.00 97 GLN A O 1
ATOM 741 N N . LEU A 1 98 ? -3.833 -13.451 14.486 1.00 86.06 98 LEU A N 1
ATOM 742 C CA . LEU A 1 98 ? -4.859 -14.503 14.434 1.00 86.06 98 LEU A CA 1
ATOM 743 C C . LEU A 1 98 ? -5.711 -14.442 13.160 1.00 86.06 98 LEU A C 1
ATOM 745 O O . LEU A 1 98 ? -6.681 -15.182 13.032 1.00 86.06 98 LEU A O 1
ATOM 749 N N . LYS A 1 99 ? -5.353 -13.563 12.218 1.00 85.31 99 LYS A N 1
ATOM 750 C CA . LYS A 1 99 ? -6.086 -13.301 10.974 1.00 85.31 99 LYS A CA 1
ATOM 751 C C . LYS A 1 99 ? -7.553 -12.899 11.173 1.00 85.31 99 LYS A C 1
ATOM 753 O O . LYS A 1 99 ? -8.374 -13.081 10.278 1.00 85.31 99 LYS A O 1
ATOM 758 N N . TYR A 1 100 ? -7.882 -12.317 12.322 1.00 84.81 100 TYR A N 1
ATOM 759 C CA . TYR A 1 100 ? -9.243 -11.878 12.610 1.00 84.81 100 TYR A CA 1
ATOM 760 C C . TYR A 1 100 ? -9.551 -10.572 11.874 1.00 84.81 100 TYR A C 1
ATOM 762 O O . TYR A 1 100 ? -8.722 -9.658 11.849 1.00 84.81 100 TYR A O 1
ATOM 770 N N . ASN A 1 101 ? -10.755 -10.485 11.306 1.00 83.12 101 ASN A N 1
ATOM 771 C CA . ASN A 1 101 ? -11.276 -9.317 10.590 1.00 83.12 101 ASN A CA 1
ATOM 772 C C . ASN A 1 101 ? -10.493 -8.904 9.320 1.00 83.12 101 ASN A C 1
ATOM 774 O O . ASN A 1 101 ? -10.715 -7.824 8.776 1.00 83.12 101 ASN A O 1
ATOM 778 N N . ILE A 1 102 ? -9.604 -9.769 8.809 1.00 85.81 102 ILE A N 1
ATOM 779 C CA . ILE A 1 102 ? -8.895 -9.540 7.536 1.00 85.81 102 ILE A CA 1
ATOM 780 C C . ILE A 1 102 ? -9.868 -9.560 6.350 1.00 85.81 102 ILE A C 1
ATOM 782 O O . ILE A 1 102 ? -9.699 -8.790 5.411 1.00 85.81 102 ILE A O 1
ATOM 786 N N . GLU A 1 103 ? -10.910 -10.393 6.401 1.00 85.88 103 GLU A N 1
ATOM 787 C CA . GLU A 1 103 ? -11.919 -10.486 5.336 1.00 85.88 103 GLU A CA 1
ATOM 788 C C . GLU A 1 103 ? -12.619 -9.146 5.089 1.00 85.88 103 GLU A C 1
ATOM 790 O O . GLU A 1 103 ? -12.755 -8.731 3.941 1.00 85.88 103 GLU A O 1
ATOM 795 N N . VAL A 1 104 ? -12.960 -8.420 6.160 1.00 86.31 104 VAL A N 1
ATOM 796 C CA . VAL A 1 104 ? -13.563 -7.082 6.075 1.00 86.31 104 VAL A CA 1
ATOM 797 C C . VAL A 1 104 ? -12.600 -6.087 5.435 1.00 86.31 104 VAL A C 1
ATOM 799 O O . VAL A 1 104 ? -13.020 -5.268 4.622 1.00 86.31 104 VAL A O 1
ATOM 802 N N . VAL A 1 105 ? -11.299 -6.173 5.735 1.00 86.31 105 VAL A N 1
ATOM 803 C CA . VAL A 1 105 ? -10.283 -5.338 5.074 1.00 86.31 105 VAL A CA 1
ATOM 804 C C . VAL A 1 105 ? -10.200 -5.658 3.584 1.00 86.31 105 VAL A C 1
ATOM 806 O O . VAL A 1 105 ? -10.190 -4.738 2.770 1.00 86.31 105 VAL A O 1
ATOM 809 N N . CYS A 1 106 ? -10.179 -6.938 3.207 1.00 84.75 106 CYS A N 1
ATOM 810 C CA . CYS A 1 106 ? -10.175 -7.348 1.803 1.00 84.75 106 CYS A CA 1
ATOM 811 C C . CYS A 1 106 ? -11.428 -6.860 1.066 1.00 84.75 106 CYS A C 1
ATOM 813 O O . CYS A 1 106 ? -11.319 -6.306 -0.028 1.00 84.75 106 CYS A O 1
ATOM 815 N N . GLU A 1 107 ? -12.605 -7.013 1.671 1.00 87.00 107 GLU A N 1
ATOM 816 C CA . GLU A 1 107 ? -13.866 -6.515 1.124 1.00 87.00 107 GLU A CA 1
ATOM 817 C C . GLU A 1 107 ? -13.841 -4.990 0.961 1.00 87.00 107 GLU A C 1
ATOM 819 O O . GLU A 1 107 ? -14.255 -4.469 -0.077 1.00 87.00 107 GLU A O 1
ATOM 824 N N . TYR A 1 108 ? -13.301 -4.273 1.948 1.00 84.50 108 TYR A N 1
ATOM 825 C CA . TYR A 1 108 ? -13.164 -2.824 1.892 1.00 84.50 108 TYR A CA 1
ATOM 826 C C . TYR A 1 108 ? -12.218 -2.398 0.771 1.00 84.50 108 TYR A C 1
ATOM 828 O O . TYR A 1 108 ? -12.580 -1.539 -0.023 1.00 84.50 108 TYR A O 1
ATOM 836 N N . ILE A 1 109 ? -11.045 -3.023 0.641 1.00 85.38 109 ILE A N 1
ATOM 837 C CA . ILE A 1 109 ? -10.094 -2.731 -0.443 1.00 85.38 109 ILE A CA 1
ATOM 838 C C . ILE A 1 109 ? -10.783 -2.881 -1.804 1.00 85.38 109 ILE A C 1
ATOM 840 O O . ILE A 1 109 ? -10.731 -1.961 -2.614 1.00 85.38 109 ILE A O 1
ATOM 844 N N . VAL A 1 110 ? -11.501 -3.985 -2.027 1.00 84.94 110 VAL A N 1
ATOM 845 C CA . VAL A 1 110 ? -12.178 -4.248 -3.308 1.00 84.94 110 VAL A CA 1
ATOM 846 C C . VAL A 1 110 ? -13.326 -3.267 -3.571 1.00 84.94 110 VAL A C 1
ATOM 848 O O . VAL A 1 110 ? -13.523 -2.847 -4.709 1.00 84.94 110 VAL A O 1
ATOM 851 N N . LYS A 1 111 ? -14.097 -2.886 -2.545 1.00 84.31 111 LYS A N 1
ATOM 852 C CA . LYS A 1 111 ? -15.273 -2.013 -2.711 1.00 84.31 111 LYS A CA 1
ATOM 853 C C . LYS A 1 111 ? -14.941 -0.523 -2.741 1.00 84.31 111 LYS A C 1
ATOM 855 O O . LYS A 1 111 ? -15.656 0.243 -3.383 1.00 84.31 111 LYS A O 1
ATOM 860 N N . LYS A 1 112 ? -13.916 -0.088 -2.006 1.00 79.88 112 LYS A N 1
ATOM 861 C CA . LYS A 1 112 ? -13.603 1.333 -1.785 1.00 79.88 112 LYS A CA 1
ATOM 862 C C . LYS A 1 112 ? -12.428 1.850 -2.599 1.00 79.88 112 LYS A C 1
ATOM 864 O O . LYS A 1 112 ? -12.353 3.069 -2.756 1.00 79.88 112 LYS A O 1
ATOM 869 N N . ILE A 1 113 ? -11.549 0.981 -3.098 1.00 82.25 113 ILE A N 1
ATOM 870 C CA . ILE A 1 113 ? -10.417 1.360 -3.948 1.00 82.25 113 ILE A CA 1
ATOM 871 C C . ILE A 1 113 ? -10.712 0.869 -5.374 1.00 82.25 113 ILE A C 1
ATOM 873 O O . ILE A 1 113 ? -10.430 -0.287 -5.695 1.00 82.25 113 ILE A O 1
ATOM 877 N N . PRO A 1 114 ? -11.325 1.703 -6.235 1.00 80.69 114 PRO A N 1
ATOM 878 C CA . PRO A 1 114 ? -11.497 1.350 -7.636 1.00 80.69 114 PRO A CA 1
ATOM 879 C C . PRO A 1 114 ? -10.140 1.362 -8.344 1.00 80.69 114 PRO A C 1
ATOM 881 O O . PRO A 1 114 ? -9.281 2.190 -8.048 1.00 80.69 114 PRO A O 1
ATOM 884 N N . VAL A 1 115 ? -9.963 0.473 -9.321 1.00 78.75 115 VAL A N 1
ATOM 885 C CA . VAL A 1 115 ? -8.794 0.527 -10.205 1.00 78.75 115 VAL A CA 1
ATOM 886 C C . VAL A 1 115 ? -8.935 1.770 -11.093 1.00 78.75 115 VAL A C 1
ATOM 888 O O . VAL A 1 115 ? -9.933 1.868 -11.815 1.00 78.75 115 VAL A O 1
ATOM 891 N N . PRO A 1 116 ? -7.996 2.732 -11.050 1.00 77.19 116 PRO A N 1
ATOM 892 C CA . PRO A 1 116 ? -8.084 3.919 -11.886 1.00 77.19 116 PRO A CA 1
ATOM 893 C C . PRO A 1 116 ? -7.955 3.538 -13.369 1.00 77.19 116 PRO A C 1
ATOM 895 O O . PRO A 1 116 ? -7.201 2.618 -13.709 1.00 77.19 116 PRO A O 1
ATOM 898 N N . PRO A 1 117 ? -8.669 4.227 -14.275 1.00 79.06 117 PRO A N 1
ATOM 899 C CA . PRO A 1 117 ? -8.518 4.000 -15.704 1.00 79.06 117 PRO A CA 1
ATOM 900 C C . PRO A 1 117 ? -7.098 4.392 -16.125 1.00 79.06 117 PRO A C 1
ATOM 902 O O . PRO A 1 117 ? -6.674 5.527 -15.916 1.00 79.06 117 PRO A O 1
ATOM 905 N N . ARG A 1 118 ? -6.358 3.445 -16.706 1.00 78.94 118 ARG A N 1
ATOM 906 C CA . ARG A 1 118 ? -5.014 3.687 -17.242 1.00 78.94 118 ARG A CA 1
ATOM 907 C C . ARG A 1 118 ? -5.105 3.928 -18.741 1.00 78.94 118 ARG A C 1
ATOM 909 O O . ARG A 1 118 ? -5.706 3.125 -19.452 1.00 78.94 118 ARG A O 1
ATOM 916 N N . ASP A 1 119 ? -4.508 5.018 -19.206 1.00 83.56 119 ASP A N 1
ATOM 917 C CA . ASP A 1 119 ? -4.376 5.286 -20.634 1.00 83.56 119 ASP A CA 1
ATOM 918 C C . ASP A 1 119 ? -3.204 4.476 -21.204 1.00 83.56 119 ASP A C 1
ATOM 920 O O . ASP A 1 119 ? -2.079 4.567 -20.720 1.00 83.56 119 ASP A O 1
ATOM 924 N N . ILE A 1 120 ? -3.493 3.657 -22.213 1.00 84.00 120 ILE A N 1
ATOM 925 C CA . ILE A 1 120 ? -2.515 2.814 -22.917 1.00 84.00 120 ILE A CA 1
ATOM 926 C C . ILE A 1 120 ? -2.098 3.404 -24.270 1.00 84.00 120 ILE A C 1
ATOM 928 O O . ILE A 1 120 ? -1.292 2.801 -24.974 1.00 84.00 120 ILE A O 1
ATOM 932 N N . THR A 1 121 ? -2.696 4.530 -24.665 1.00 90.62 121 THR A N 1
ATOM 933 C CA . THR A 1 121 ? -2.490 5.167 -25.974 1.00 90.62 121 THR A CA 1
ATOM 934 C C . THR A 1 121 ? -1.496 6.321 -25.922 1.00 90.62 121 THR A C 1
ATOM 936 O O . THR A 1 121 ? -0.829 6.593 -26.918 1.00 90.62 121 THR A O 1
ATOM 939 N N . SER A 1 122 ? -1.378 6.973 -24.765 1.00 89.00 122 SER A N 1
ATOM 940 C CA . SER A 1 122 ? -0.369 7.999 -24.505 1.00 89.00 122 SER A CA 1
ATOM 941 C C . SER A 1 122 ? 1.057 7.440 -24.536 1.00 89.00 122 SER A C 1
ATOM 943 O O . SER A 1 122 ? 1.282 6.240 -24.368 1.00 89.00 122 SER A O 1
ATOM 945 N N . GLU A 1 123 ? 2.036 8.329 -24.729 1.00 88.50 123 GLU A N 1
ATOM 946 C C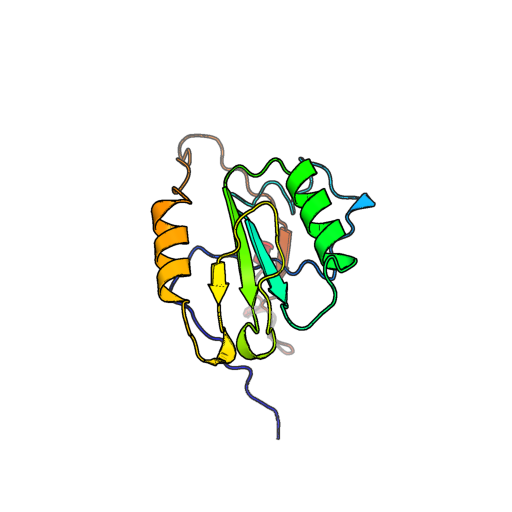A . GLU A 1 123 ? 3.453 7.961 -24.684 1.00 88.50 123 GLU A CA 1
ATOM 947 C C . GLU A 1 123 ? 3.800 7.296 -23.338 1.00 88.50 123 GLU A C 1
ATOM 949 O O . GLU A 1 123 ? 3.435 7.815 -22.277 1.00 88.50 123 GLU A O 1
ATOM 954 N N . PRO A 1 124 ? 4.488 6.139 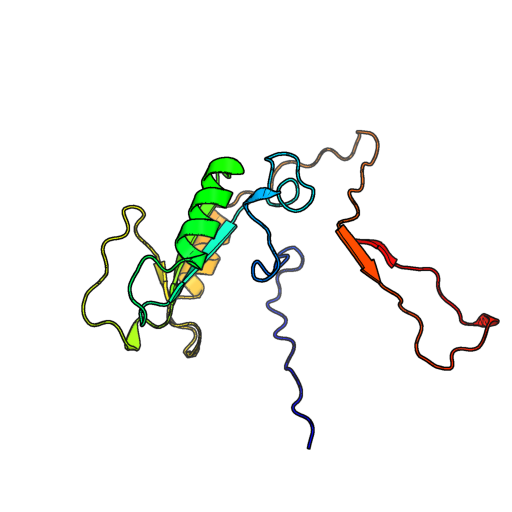-23.351 1.00 85.88 124 PRO A N 1
ATOM 955 C CA . PRO A 1 124 ? 4.778 5.401 -22.133 1.00 85.88 124 PRO A CA 1
ATOM 956 C C . PRO A 1 124 ? 5.761 6.179 -21.251 1.00 85.88 124 PRO A C 1
ATOM 958 O O . PRO A 1 124 ? 6.907 6.416 -21.628 1.00 85.88 124 PRO A O 1
ATOM 961 N N . GLY A 1 125 ? 5.319 6.534 -20.044 1.00 81.19 125 GLY A N 1
ATOM 962 C CA . GLY A 1 125 ? 6.159 7.093 -18.989 1.00 81.19 125 GLY A CA 1
ATOM 963 C C . GLY A 1 125 ? 6.433 6.054 -17.904 1.00 81.19 125 GLY A C 1
ATOM 964 O O . GLY A 1 125 ? 5.498 5.462 -17.366 1.00 81.19 125 GLY A O 1
ATOM 965 N N . LEU A 1 126 ? 7.706 5.845 -17.563 1.00 78.56 126 LEU A N 1
ATOM 966 C CA . LEU A 1 126 ? 8.119 5.015 -16.431 1.00 78.56 126 LEU A CA 1
ATOM 967 C C . LEU A 1 126 ? 8.901 5.869 -15.435 1.00 78.56 126 LEU A C 1
ATOM 969 O O . LEU A 1 126 ? 9.921 6.463 -15.784 1.00 78.56 126 LEU A O 1
ATOM 973 N N . ILE A 1 127 ? 8.437 5.898 -14.189 1.00 77.69 127 ILE A N 1
ATOM 974 C CA . ILE A 1 127 ? 9.153 6.518 -13.076 1.00 77.69 127 ILE A CA 1
ATOM 975 C C . ILE A 1 127 ? 9.895 5.404 -12.345 1.00 77.69 127 ILE A C 1
ATOM 977 O O . ILE A 1 127 ? 9.266 4.560 -11.716 1.00 77.69 127 ILE A O 1
ATOM 981 N N . VAL A 1 128 ? 11.224 5.400 -12.442 1.00 75.38 128 VAL A N 1
ATOM 982 C CA . VAL A 1 128 ? 12.067 4.406 -11.770 1.00 75.38 128 VAL A CA 1
ATOM 983 C C . VAL A 1 128 ? 12.224 4.787 -10.303 1.00 75.38 128 VAL A C 1
ATOM 985 O O . VAL A 1 128 ? 12.785 5.838 -9.992 1.00 75.38 128 VAL A O 1
ATOM 988 N N . ILE A 1 129 ? 11.764 3.916 -9.407 1.00 71.88 129 ILE A N 1
ATOM 989 C CA . ILE A 1 129 ? 11.903 4.092 -7.955 1.00 71.88 129 ILE A CA 1
ATOM 990 C C . ILE A 1 129 ? 12.944 3.149 -7.356 1.00 71.88 129 ILE A C 1
ATOM 992 O O . ILE A 1 129 ? 13.483 3.431 -6.286 1.00 71.88 129 ILE A O 1
ATOM 996 N N . ARG A 1 130 ? 13.242 2.025 -8.019 1.00 73.19 130 ARG A N 1
ATOM 997 C CA . ARG A 1 130 ? 14.251 1.059 -7.569 1.00 73.19 130 ARG A CA 1
ATOM 998 C C . ARG A 1 130 ? 15.047 0.494 -8.734 1.00 73.19 130 ARG A C 1
ATOM 1000 O O . ARG A 1 130 ? 14.526 0.294 -9.829 1.00 73.19 130 ARG A O 1
ATOM 1007 N N . SER A 1 131 ? 16.303 0.170 -8.458 1.00 79.50 131 SER A N 1
ATOM 1008 C CA . SER A 1 131 ? 17.164 -0.607 -9.341 1.00 79.50 131 SER A CA 1
ATOM 1009 C C . SER A 1 131 ? 17.677 -1.845 -8.613 1.00 79.50 131 SER A C 1
ATOM 1011 O O . SER A 1 131 ? 17.889 -1.841 -7.399 1.00 79.50 131 SER A O 1
ATOM 1013 N N . PHE A 1 132 ? 17.839 -2.924 -9.365 1.00 81.44 132 PHE A N 1
ATOM 1014 C CA . PHE A 1 132 ? 18.277 -4.215 -8.872 1.00 81.44 132 PHE A CA 1
ATOM 1015 C C . PHE A 1 132 ? 19.400 -4.738 -9.753 1.00 81.44 132 PHE A C 1
ATOM 1017 O O . PHE A 1 132 ? 19.309 -4.709 -10.984 1.00 81.44 132 PHE A O 1
ATOM 1024 N N . ASP A 1 133 ? 20.422 -5.276 -9.098 1.00 84.06 133 ASP A N 1
ATOM 1025 C CA . ASP A 1 133 ? 21.345 -6.192 -9.743 1.00 84.06 133 ASP A CA 1
ATOM 1026 C C . ASP A 1 133 ? 20.782 -7.610 -9.621 1.00 84.06 133 ASP A C 1
ATOM 1028 O O . ASP A 1 133 ? 20.522 -8.110 -8.523 1.00 84.06 133 ASP A O 1
ATOM 1032 N N . VAL A 1 134 ? 20.529 -8.230 -10.767 1.00 83.81 134 VAL A N 1
ATOM 1033 C CA . VAL A 1 134 ? 20.034 -9.608 -10.858 1.00 83.81 134 VAL A CA 1
ATOM 1034 C C . VAL A 1 134 ? 21.172 -10.622 -10.942 1.00 83.81 134 VAL A C 1
ATOM 1036 O O . VAL A 1 134 ? 20.923 -11.829 -10.863 1.00 83.81 134 VAL A O 1
ATOM 1039 N N . ASN A 1 135 ? 22.413 -10.155 -11.087 1.00 85.31 135 ASN A N 1
ATOM 1040 C CA . ASN A 1 135 ? 23.568 -11.015 -11.261 1.00 85.31 135 ASN A CA 1
ATOM 1041 C C . ASN A 1 135 ? 24.007 -11.602 -9.922 1.00 85.31 135 ASN A C 1
ATOM 1043 O O . ASN A 1 135 ? 24.205 -10.907 -8.924 1.00 85.31 135 ASN A O 1
ATOM 1047 N N . LYS A 1 136 ? 24.165 -12.926 -9.894 1.00 84.06 136 LYS A N 1
ATOM 1048 C CA . LYS A 1 136 ? 24.706 -13.617 -8.723 1.00 84.06 136 LYS A CA 1
ATOM 1049 C C . LYS A 1 136 ? 26.227 -13.447 -8.677 1.00 84.06 136 LYS A C 1
ATOM 1051 O O . LYS A 1 136 ? 26.867 -13.411 -9.729 1.00 84.06 136 LYS A O 1
ATOM 1056 N N . PRO A 1 137 ? 26.829 -13.404 -7.478 1.00 82.44 137 PRO A N 1
ATOM 1057 C CA . PRO A 1 137 ? 28.280 -13.360 -7.354 1.00 82.44 137 PRO A CA 1
ATOM 1058 C C . PRO A 1 137 ? 28.912 -14.602 -8.004 1.00 82.44 137 PRO A C 1
ATOM 1060 O O . PRO A 1 137 ? 28.509 -15.726 -7.703 1.00 82.44 137 PRO A O 1
ATOM 1063 N N . GLY A 1 138 ? 29.896 -14.387 -8.883 1.00 82.75 138 GLY A N 1
ATOM 1064 C CA . GLY A 1 138 ? 30.589 -15.450 -9.625 1.00 82.75 138 GLY A CA 1
ATOM 1065 C C . GLY A 1 138 ? 29.965 -15.822 -10.976 1.00 82.75 138 GLY A C 1
ATOM 1066 O O . GLY A 1 138 ? 30.268 -16.890 -11.492 1.00 82.75 138 GLY A O 1
ATOM 1067 N N . CYS A 1 139 ? 29.079 -14.987 -11.527 1.00 82.12 139 CYS A N 1
ATOM 1068 C CA . CYS A 1 139 ? 28.544 -15.172 -12.876 1.00 82.12 139 CYS A CA 1
ATOM 1069 C C . CYS A 1 139 ? 29.623 -14.909 -13.939 1.00 82.12 139 CYS A C 1
ATOM 1071 O O . CYS A 1 139 ? 30.332 -13.904 -13.858 1.00 82.12 139 CYS A O 1
ATOM 1073 N N . GLU A 1 140 ? 29.724 -15.798 -14.927 1.00 85.00 140 GLU A N 1
ATOM 1074 C CA . GLU A 1 140 ? 30.597 -15.611 -16.087 1.00 85.00 140 GLU A CA 1
ATOM 1075 C C . GLU A 1 140 ? 30.083 -14.476 -16.979 1.00 85.00 140 GLU A C 1
ATOM 1077 O O . GLU A 1 140 ? 28.899 -14.127 -16.954 1.00 85.00 140 GLU A O 1
ATOM 1082 N N . VAL A 1 141 ? 30.987 -13.891 -17.769 1.00 83.38 141 VAL A N 1
ATOM 1083 C CA . VAL A 1 141 ? 30.695 -12.689 -18.570 1.00 83.38 141 VAL A CA 1
ATOM 1084 C C . VAL A 1 141 ? 29.575 -12.931 -19.587 1.00 83.38 141 VAL A C 1
ATOM 1086 O O . VAL A 1 141 ? 28.771 -12.033 -19.826 1.00 83.38 141 VAL A O 1
ATOM 1089 N N . ASP A 1 142 ? 29.489 -14.144 -20.133 1.00 87.25 142 ASP A N 1
ATOM 1090 C CA . ASP A 1 142 ? 28.489 -14.519 -21.140 1.00 87.25 142 ASP A CA 1
ATOM 1091 C C . ASP A 1 142 ? 27.067 -14.669 -20.560 1.00 87.25 142 ASP A C 1
ATOM 1093 O O . ASP A 1 142 ? 26.089 -14.566 -21.297 1.00 87.25 142 ASP A O 1
ATOM 1097 N N . ASP A 1 143 ? 26.948 -14.854 -19.239 1.00 87.06 143 ASP A N 1
ATOM 1098 C CA . ASP A 1 143 ? 25.679 -15.052 -18.522 1.00 87.06 143 ASP A CA 1
ATOM 1099 C C . ASP A 1 143 ? 25.209 -13.786 -17.770 1.00 87.06 143 ASP A C 1
ATOM 1101 O O . ASP A 1 143 ? 24.173 -13.798 -17.091 1.00 87.06 143 ASP A O 1
ATOM 1105 N N . LEU A 1 144 ? 25.965 -12.684 -17.869 1.00 85.12 144 LEU A N 1
ATOM 1106 C CA . LEU A 1 144 ? 25.614 -11.405 -17.252 1.00 85.12 144 LEU A CA 1
ATOM 1107 C C . LEU A 1 144 ? 24.312 -10.857 -17.840 1.00 85.12 144 LEU A C 1
ATOM 1109 O O . LEU A 1 144 ? 24.184 -10.603 -19.037 1.00 85.12 144 LEU A O 1
ATOM 1113 N N . ASN A 1 145 ? 23.355 -10.591 -16.958 1.00 85.25 145 ASN A N 1
ATOM 1114 C CA . ASN A 1 145 ? 22.110 -9.923 -17.296 1.00 85.25 145 ASN A CA 1
ATOM 1115 C C . ASN A 1 145 ? 22.209 -8.422 -16.995 1.00 85.25 145 ASN A C 1
ATOM 1117 O O . ASN A 1 145 ? 22.896 -7.988 -16.067 1.00 85.25 145 ASN A O 1
ATOM 1121 N N . GLY A 1 146 ? 21.496 -7.613 -17.782 1.00 84.62 146 GLY A N 1
ATOM 1122 C CA . GLY A 1 146 ? 21.397 -6.172 -17.554 1.00 84.62 146 GLY A CA 1
ATOM 1123 C C . GLY A 1 146 ? 20.705 -5.826 -16.230 1.00 84.62 146 GLY A C 1
ATOM 1124 O O . GLY A 1 146 ? 19.962 -6.629 -15.665 1.00 84.62 146 GLY A O 1
ATOM 1125 N N . GLY A 1 147 ? 20.933 -4.602 -15.745 1.00 80.81 147 GLY A N 1
ATOM 1126 C CA . GLY A 1 147 ? 20.271 -4.089 -14.546 1.00 80.81 147 GLY A CA 1
ATOM 1127 C C . GLY A 1 147 ? 18.756 -4.004 -14.727 1.00 80.81 147 GLY A C 1
ATOM 1128 O O . GLY A 1 147 ? 18.266 -3.604 -15.783 1.00 80.81 147 GLY A O 1
ATOM 1129 N N . VAL A 1 148 ? 18.011 -4.369 -13.686 1.00 83.81 148 VAL A N 1
ATOM 1130 C CA . VAL A 1 148 ? 16.545 -4.328 -13.691 1.00 83.81 148 VAL A CA 1
ATOM 1131 C C . VAL A 1 148 ? 16.081 -3.102 -12.920 1.00 83.81 148 VAL A C 1
ATOM 1133 O O . VAL A 1 148 ? 16.548 -2.849 -11.813 1.00 83.81 148 VAL A O 1
ATOM 1136 N N . VAL A 1 149 ? 15.149 -2.345 -13.492 1.00 81.19 149 VAL A N 1
ATOM 1137 C CA . VAL A 1 149 ? 14.563 -1.152 -12.871 1.00 81.19 149 VAL A CA 1
ATOM 1138 C C . VAL A 1 149 ? 13.055 -1.327 -12.712 1.00 81.19 149 VAL A C 1
ATOM 1140 O O . VAL A 1 149 ? 12.413 -1.924 -13.578 1.00 81.19 149 VAL A O 1
ATOM 1143 N N . SER A 1 150 ? 12.502 -0.846 -11.595 1.00 66.25 150 SER A N 1
ATOM 1144 C CA . SER A 1 150 ? 11.056 -0.827 -11.320 1.00 66.25 150 SER A CA 1
ATOM 1145 C C . SER A 1 150 ? 10.596 0.540 -10.862 1.00 66.25 150 SER A C 1
ATOM 1147 O O . SER A 1 150 ? 11.298 1.096 -9.980 1.00 66.25 150 SER A O 1
#

InterPro domains:
  IPR009000 Translation protein, beta-barrel domain superfamily [SSF50447] (118-149)
  IPR027417 P-loop containing nucleoside triphosphate hydrolase [G3DSA:3.40.50.300] (24-118)
  IPR027417 P-loop containing nucleoside triphosphate hydrolase [SSF52540] (36-120)
  IPR050543 Eukaryotic Initiation Factor 2 Gamma Subunit [PTHR42854] (37-149)

pLDDT: mean 70.33, std 16.2, range [28.27, 90.62]

Radius of gyration: 19.22 Å; chains: 1; bounding box: 46×40×53 Å

Secondary structure (DSSP, 8-state):
----------S-TT-PPPP-TT--TTT--TTSHHHHT-S-EEEEEETTSPSSPHHHHHHHHHHHHHT-S-EEEEEE-GGG-SS----SS-PEE-BTTTTBTHHHHHHHHHHHSPPPPPPSSSPP------EE--PPTT--GGGPPPPEE-

Foldseek 3Di:
DDDDPPPPCPPDPPDDDDDCPPPDLVPDALPPLVLVPDLEEEAEAEQQDDPPDPSNVSVVSNCVRVVRPHYAYEYEPCVNHPDDDDDVPPHQYAHVVVRPPVVVVVVCCPPRRDDDDDDPPDDDDDDFPDKDQPDDPPDDPVRGDDIDTD